Protein AF-X1U8Y4-F1 (afdb_monomer)

Organism: NCBI:txid412755

Foldseek 3Di:
DDDDDDDPPPDCLQDPPPHPNDVDPVVCVCVVVVVVVVVD

Secondary structure (DSSP, 8-state):
--------S-SHHHHSTTSTT---TTGGGGHHHHHHHHT-

Structure (mmCIF, N/CA/C/O backbone):
data_AF-X1U8Y4-F1
#
_entry.id   AF-X1U8Y4-F1
#
loop_
_atom_site.group_PDB
_atom_site.id
_atom_site.type_symbol
_atom_site.label_atom_id
_atom_site.label_alt_id
_atom_site.label_comp_id
_atom_site.label_asym_id
_atom_site.label_entity_id
_atom_site.label_seq_id
_atom_site.pdbx_PDB_ins_code
_atom_site.Cartn_x
_atom_site.Cartn_y
_atom_site.Cartn_z
_atom_site.occupancy
_atom_site.B_iso_or_equiv
_atom_site.auth_seq_id
_atom_site.auth_comp_id
_atom_site.auth_asym_id
_atom_site.auth_atom_id
_atom_site.pdbx_PDB_model_num
ATOM 1 N N . MET A 1 1 ? -14.374 -3.632 24.271 1.00 84.56 1 MET A N 1
ATOM 2 C CA . MET A 1 1 ? -13.266 -4.301 23.553 1.00 84.56 1 MET A CA 1
ATOM 3 C C . MET A 1 1 ? -12.661 -3.263 22.627 1.00 84.56 1 MET A C 1
ATOM 5 O O . MET A 1 1 ? -13.437 -2.527 22.032 1.00 84.56 1 MET A O 1
ATOM 9 N N . ALA A 1 2 ? -11.338 -3.127 22.577 1.00 90.56 2 ALA A N 1
ATOM 10 C CA . ALA A 1 2 ? -10.697 -2.176 21.669 1.00 90.56 2 ALA A CA 1
ATOM 11 C C . ALA A 1 2 ? -10.547 -2.804 20.276 1.00 90.56 2 ALA A C 1
ATOM 13 O O . ALA A 1 2 ? -10.231 -3.989 20.177 1.00 90.56 2 ALA A O 1
ATOM 14 N N . ASN A 1 3 ? -10.769 -2.013 19.226 1.00 93.31 3 ASN A N 1
ATOM 15 C CA . ASN A 1 3 ? -10.511 -2.417 17.846 1.00 93.31 3 ASN A CA 1
ATOM 16 C C . ASN A 1 3 ? -9.080 -2.023 17.459 1.00 93.31 3 ASN A C 1
ATOM 18 O O . ASN A 1 3 ? -8.569 -1.007 17.927 1.00 93.31 3 ASN A O 1
ATOM 22 N N . VAL A 1 4 ? -8.444 -2.819 16.601 1.00 95.75 4 VAL A N 1
ATOM 23 C CA . VAL A 1 4 ? -7.102 -2.553 16.064 1.00 95.75 4 VAL A CA 1
ATOM 24 C C . VAL A 1 4 ? -7.153 -2.676 14.547 1.00 95.75 4 VAL A C 1
ATOM 26 O O . VAL A 1 4 ? -7.729 -3.629 14.024 1.00 95.75 4 VAL A O 1
ATOM 29 N N . VAL A 1 5 ? -6.523 -1.731 13.850 1.00 95.81 5 VAL A N 1
ATOM 30 C CA . VAL A 1 5 ? -6.330 -1.763 12.395 1.00 95.81 5 VAL A CA 1
ATOM 31 C C . VAL A 1 5 ? -4.851 -2.003 12.107 1.00 95.81 5 VAL A C 1
ATOM 33 O O . VAL A 1 5 ? -3.990 -1.320 12.657 1.00 95.81 5 VAL A O 1
ATOM 36 N N . LEU A 1 6 ? -4.551 -2.974 11.243 1.00 96.94 6 LEU A N 1
ATOM 37 C CA . LEU A 1 6 ? -3.194 -3.264 10.778 1.00 96.94 6 LEU A CA 1
ATOM 38 C C . LEU A 1 6 ? -3.080 -2.895 9.297 1.00 96.94 6 LEU A C 1
ATOM 40 O O . LEU A 1 6 ? -3.692 -3.539 8.448 1.00 96.94 6 LEU A O 1
ATOM 44 N N . ALA A 1 7 ? -2.284 -1.872 8.987 1.00 96.62 7 ALA A N 1
ATOM 45 C CA . ALA A 1 7 ? -1.908 -1.544 7.615 1.00 96.62 7 ALA A CA 1
ATOM 46 C C . ALA A 1 7 ? -0.607 -2.278 7.262 1.00 96.62 7 ALA A C 1
ATOM 48 O O . ALA A 1 7 ? 0.437 -2.016 7.858 1.00 96.62 7 ALA A O 1
ATOM 49 N N . VAL A 1 8 ? -0.670 -3.206 6.305 1.00 97.44 8 VAL A N 1
ATOM 50 C CA . VAL A 1 8 ? 0.465 -4.052 5.904 1.00 97.44 8 VAL A CA 1
ATOM 51 C C . VAL A 1 8 ? 0.885 -3.696 4.484 1.00 97.44 8 VAL A C 1
ATOM 53 O O . VAL A 1 8 ? 0.039 -3.574 3.601 1.00 97.44 8 VAL A O 1
ATOM 56 N N . ASP A 1 9 ? 2.191 -3.511 4.279 1.00 96.50 9 ASP A N 1
ATOM 57 C CA . ASP A 1 9 ? 2.824 -3.367 2.961 1.00 96.50 9 A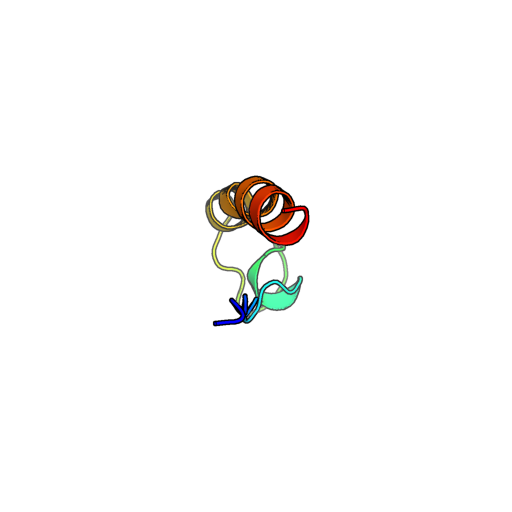SP A CA 1
ATOM 58 C C . ASP A 1 9 ? 2.273 -2.244 2.061 1.00 96.50 9 ASP A C 1
ATOM 60 O O . ASP A 1 9 ? 2.458 -2.230 0.844 1.00 96.50 9 ASP A O 1
ATOM 64 N N . MET A 1 10 ? 1.680 -1.210 2.662 1.00 96.94 10 MET A N 1
ATOM 65 C CA . MET A 1 10 ? 1.280 0.019 1.968 1.00 96.94 10 MET A CA 1
ATOM 66 C C . MET A 1 10 ? 2.464 0.970 1.744 1.00 96.94 10 MET A C 1
ATOM 68 O O . MET A 1 10 ? 2.449 2.132 2.149 1.00 96.94 10 MET A O 1
ATOM 72 N N . VAL A 1 11 ? 3.513 0.468 1.096 1.00 97.50 11 VAL A N 1
ATOM 73 C CA . VAL A 1 11 ? 4.754 1.200 0.809 1.00 97.50 11 VAL A CA 1
ATOM 74 C C . VAL A 1 11 ? 4.948 1.406 -0.693 1.00 97.50 11 VAL A C 1
ATOM 76 O O . VAL A 1 11 ? 4.399 0.679 -1.522 1.00 97.50 11 VAL A O 1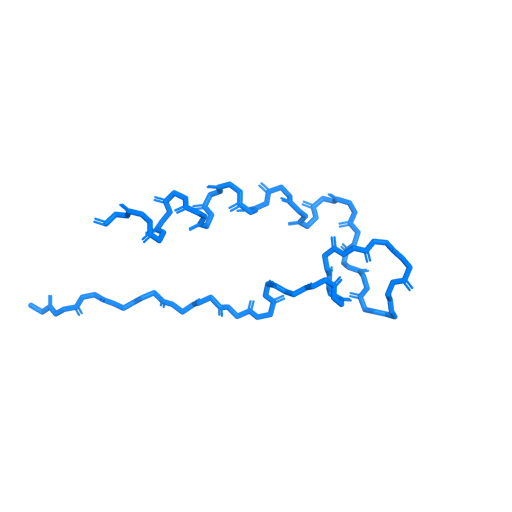
ATOM 79 N N . ARG A 1 12 ? 5.785 2.385 -1.063 1.00 97.69 12 ARG A N 1
ATOM 80 C CA . ARG A 1 12 ? 6.094 2.724 -2.468 1.00 97.69 12 ARG A CA 1
ATOM 81 C C . ARG A 1 12 ? 6.573 1.508 -3.271 1.00 97.69 12 ARG A C 1
ATOM 83 O O . ARG A 1 12 ? 6.159 1.343 -4.409 1.00 97.69 12 ARG A O 1
ATOM 90 N N . GLY A 1 13 ? 7.337 0.611 -2.638 1.00 98.31 13 GLY A N 1
ATOM 91 C CA . GLY A 1 13 ? 7.847 -0.621 -3.250 1.00 98.31 13 GLY A CA 1
ATOM 92 C C . GLY A 1 13 ? 6.782 -1.518 -3.897 1.00 98.31 13 GLY A C 1
ATOM 93 O O . GLY A 1 13 ? 7.076 -2.173 -4.894 1.00 98.31 13 GLY A O 1
ATOM 94 N N . PHE A 1 14 ? 5.554 -1.505 -3.369 1.00 98.38 14 PHE A N 1
ATOM 95 C CA . PHE A 1 14 ? 4.417 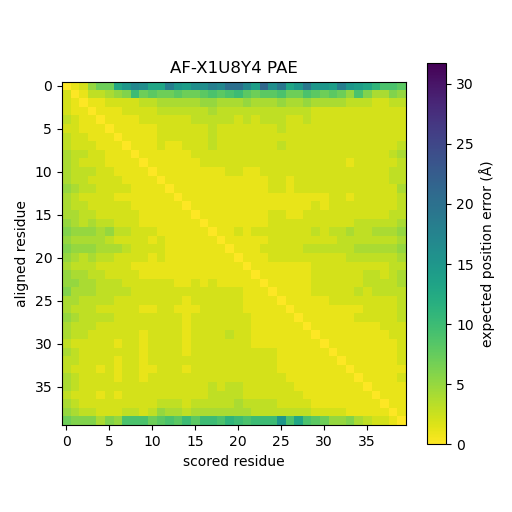-2.254 -3.913 1.00 98.38 14 PHE A CA 1
ATOM 96 C C . PHE A 1 14 ? 3.434 -1.373 -4.700 1.00 98.38 14 PHE A C 1
A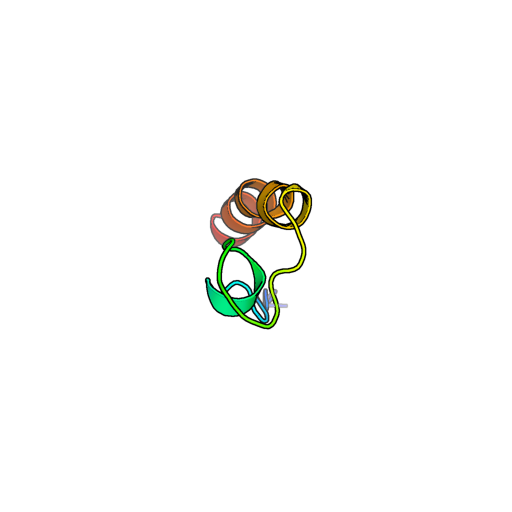TOM 98 O O . PHE A 1 14 ? 2.684 -1.872 -5.539 1.00 98.38 14 PHE A O 1
ATOM 105 N N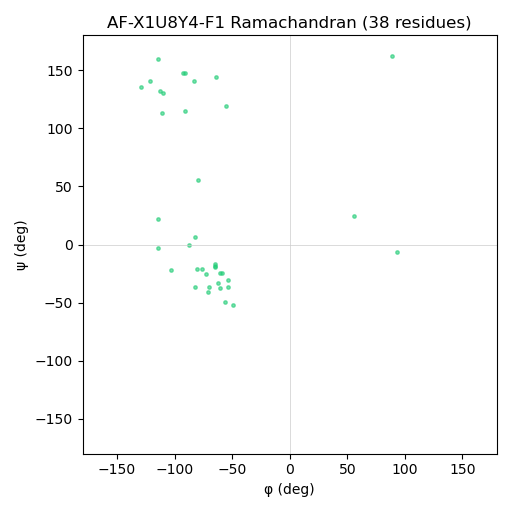 . LEU A 1 15 ? 3.424 -0.058 -4.453 1.00 98.06 15 LEU A N 1
ATOM 106 C CA . LEU A 1 15 ? 2.365 0.849 -4.913 1.00 98.06 15 LEU A CA 1
ATOM 107 C C . LEU A 1 15 ? 2.809 1.903 -5.932 1.00 98.06 15 LEU A C 1
ATOM 109 O O . LEU A 1 15 ? 1.965 2.673 -6.394 1.00 98.06 15 LEU A O 1
ATOM 113 N N . GLU A 1 16 ? 4.089 1.986 -6.282 1.00 98.06 16 GLU A N 1
ATOM 114 C CA . GLU A 1 16 ? 4.601 2.919 -7.288 1.00 98.06 16 GLU A CA 1
ATOM 115 C C . GLU A 1 16 ? 5.291 2.195 -8.438 1.00 98.06 16 GLU A C 1
ATOM 117 O O . GLU A 1 16 ? 5.999 1.207 -8.252 1.00 98.06 16 GLU A O 1
ATOM 122 N N . GLU A 1 17 ? 5.067 2.706 -9.645 1.00 97.75 17 GLU A N 1
ATOM 123 C CA . GLU A 1 17 ? 5.729 2.215 -10.845 1.00 97.75 17 GLU A CA 1
ATOM 124 C C . GLU A 1 17 ? 7.243 2.453 -10.759 1.00 97.75 17 GLU A C 1
ATOM 126 O O . GLU A 1 17 ? 7.697 3.449 -10.197 1.00 97.75 17 GLU A O 1
ATOM 131 N N . GLY A 1 18 ? 8.031 1.519 -11.296 1.00 97.50 18 GLY A N 1
ATOM 132 C CA . GLY A 1 18 ? 9.495 1.562 -11.231 1.00 97.50 18 GLY A CA 1
ATOM 133 C C . GLY A 1 18 ? 10.112 0.797 -10.054 1.00 97.50 18 GLY A C 1
ATOM 134 O O . GLY A 1 18 ? 11.330 0.630 -10.029 1.00 97.50 18 GLY A O 1
ATOM 135 N N . TYR A 1 19 ? 9.310 0.276 -9.119 1.00 98.31 19 TYR A N 1
ATOM 136 C CA . TYR A 1 19 ? 9.795 -0.617 -8.062 1.00 98.31 19 TYR A CA 1
ATOM 137 C C . TYR A 1 19 ? 9.675 -2.107 -8.445 1.00 98.31 19 TYR A C 1
ATOM 139 O O . TYR A 1 19 ? 8.716 -2.481 -9.124 1.00 98.31 19 TYR A O 1
ATOM 147 N N . PRO A 1 20 ? 10.593 -2.986 -7.979 1.00 98.00 20 PRO A N 1
ATOM 148 C CA . PRO A 1 20 ? 10.635 -4.398 -8.385 1.00 98.00 20 PRO A CA 1
ATOM 149 C C . PRO A 1 20 ? 9.369 -5.214 -8.094 1.00 98.00 20 PRO A C 1
ATOM 151 O O . PRO A 1 20 ? 9.136 -6.222 -8.753 1.00 98.00 20 PRO A O 1
ATOM 154 N N . LEU A 1 21 ? 8.566 -4.801 -7.109 1.00 98.19 21 LEU A N 1
ATOM 155 C CA . LEU A 1 21 ? 7.364 -5.513 -6.667 1.00 98.19 21 LEU A CA 1
ATOM 156 C C . LEU A 1 21 ? 6.077 -4.719 -6.936 1.00 98.19 21 LEU A C 1
ATOM 158 O O . LEU A 1 21 ? 5.056 -4.954 -6.295 1.00 98.19 21 LEU A O 1
ATOM 162 N N . TYR A 1 22 ? 6.107 -3.778 -7.880 1.00 98.38 22 TYR A N 1
ATOM 163 C CA . TYR A 1 22 ? 4.948 -2.956 -8.209 1.00 98.38 22 TYR A CA 1
ATOM 164 C C . TYR A 1 22 ? 3.718 -3.803 -8.584 1.00 98.38 22 TYR A C 1
ATOM 166 O O . TYR A 1 22 ? 3.715 -4.527 -9.579 1.00 98.38 22 TYR A O 1
ATOM 174 N N . CYS A 1 23 ? 2.634 -3.663 -7.818 1.00 98.06 23 CYS A N 1
ATOM 175 C CA . CYS A 1 23 ? 1.400 -4.440 -7.982 1.00 98.06 23 CYS A CA 1
ATOM 176 C C . CYS A 1 23 ? 0.457 -3.900 -9.078 1.00 98.06 23 CYS A C 1
ATOM 178 O O . CYS A 1 23 ? -0.672 -4.375 -9.229 1.00 98.06 23 CYS A O 1
ATOM 180 N N . GLY A 1 24 ? 0.892 -2.897 -9.842 1.00 98.06 24 GLY A N 1
ATOM 181 C CA . GLY A 1 24 ? 0.126 -2.289 -10.926 1.00 98.06 24 GLY A CA 1
ATOM 182 C C . GLY A 1 24 ? -0.767 -1.122 -10.493 1.00 98.06 24 GLY A C 1
ATOM 183 O O . GLY A 1 24 ? -1.134 -0.957 -9.328 1.00 98.06 24 GLY A O 1
ATOM 184 N N . ALA A 1 25 ? -1.181 -0.311 -11.471 1.00 96.88 25 ALA A N 1
ATOM 185 C CA . ALA A 1 25 ? -1.843 0.979 -11.232 1.00 96.88 25 ALA A CA 1
ATOM 186 C C . ALA A 1 25 ? -3.164 0.876 -10.452 1.00 96.88 25 ALA A C 1
ATOM 188 O O . ALA A 1 25 ? -3.593 1.826 -9.797 1.00 96.88 25 ALA A O 1
ATOM 189 N N . ARG A 1 26 ? -3.828 -0.286 -10.504 1.00 97.75 26 ARG A N 1
ATOM 190 C CA . ARG A 1 26 ? -5.077 -0.521 -9.769 1.00 97.75 26 ARG A CA 1
ATOM 191 C C . ARG A 1 26 ? -4.857 -0.669 -8.262 1.00 97.75 26 ARG A C 1
ATOM 193 O O . ARG A 1 26 ? -5.780 -0.344 -7.523 1.00 97.75 26 ARG A O 1
ATOM 200 N N . ALA A 1 27 ? -3.670 -1.084 -7.808 1.00 97.44 27 ALA A N 1
ATOM 201 C CA . ALA A 1 27 ? -3.381 -1.298 -6.388 1.00 97.44 27 ALA A CA 1
ATOM 202 C C . ALA A 1 27 ? -3.551 -0.011 -5.564 1.00 97.44 27 ALA A C 1
ATOM 204 O O . ALA A 1 27 ? -4.119 -0.033 -4.478 1.00 97.44 27 ALA A O 1
ATOM 205 N N . ARG A 1 28 ? -3.180 1.146 -6.126 1.00 97.25 28 ARG A N 1
ATOM 206 C CA . ARG A 1 28 ? -3.312 2.453 -5.459 1.00 97.25 28 ARG A CA 1
ATOM 207 C C . ARG A 1 28 ? -4.756 2.884 -5.189 1.00 97.25 28 ARG A C 1
ATOM 209 O O . ARG A 1 28 ? -4.972 3.776 -4.376 1.00 97.25 28 ARG A O 1
ATOM 216 N N . ARG A 1 29 ? -5.752 2.266 -5.836 1.00 97.81 29 ARG A N 1
ATOM 217 C CA . ARG A 1 29 ? -7.170 2.634 -5.662 1.00 97.81 29 ARG A CA 1
ATOM 218 C C . ARG A 1 29 ? -7.687 2.367 -4.246 1.00 97.81 29 ARG A C 1
ATOM 220 O O . ARG A 1 29 ? -8.694 2.954 -3.873 1.00 97.81 29 ARG A O 1
ATOM 227 N N . ILE A 1 30 ? -7.016 1.510 -3.471 1.00 97.44 30 ILE A N 1
ATOM 228 C CA . ILE A 1 30 ? -7.416 1.189 -2.093 1.00 97.44 30 ILE A CA 1
ATOM 229 C C . ILE A 1 30 ? -6.967 2.240 -1.069 1.00 97.44 30 ILE A C 1
ATOM 231 O O . ILE A 1 30 ? -7.559 2.324 0.001 1.00 97.44 30 ILE A O 1
ATOM 235 N N . ILE A 1 31 ? -5.958 3.059 -1.394 1.00 97.56 31 ILE A N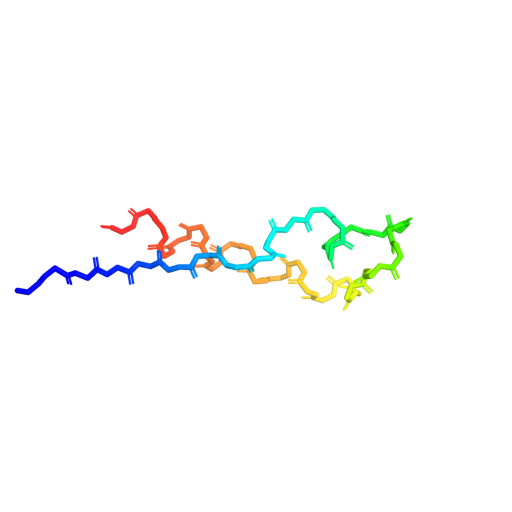 1
ATOM 236 C CA . ILE A 1 31 ? -5.374 4.061 -0.487 1.00 97.56 31 ILE A CA 1
ATOM 237 C C . ILE A 1 31 ? -6.437 4.949 0.183 1.00 97.56 31 ILE A C 1
ATOM 239 O O . ILE A 1 31 ? -6.437 4.988 1.413 1.00 97.56 31 ILE A O 1
ATOM 243 N N . PRO A 1 32 ? -7.375 5.594 -0.545 1.00 98.19 32 PRO A N 1
ATOM 244 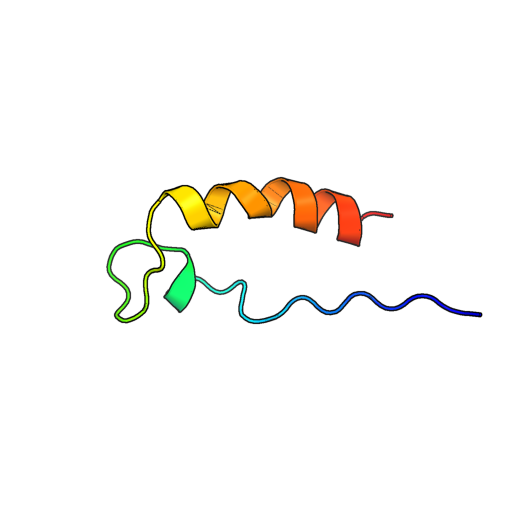C CA . PRO A 1 32 ? -8.379 6.445 0.098 1.00 98.19 32 PRO A CA 1
ATOM 245 C C . PRO A 1 32 ? -9.293 5.681 1.066 1.00 98.19 32 PRO A C 1
ATOM 247 O O . PRO A 1 32 ? -9.681 6.224 2.095 1.00 98.19 32 PRO A O 1
ATOM 250 N N . ASN A 1 33 ? -9.597 4.408 0.792 1.00 98.00 33 ASN A N 1
ATOM 251 C CA . ASN A 1 33 ? -10.420 3.596 1.692 1.00 98.00 33 ASN A CA 1
ATOM 252 C C . ASN A 1 33 ? -9.670 3.252 2.986 1.00 98.00 33 ASN A C 1
ATOM 254 O O . ASN A 1 33 ? -10.279 3.220 4.050 1.00 98.00 33 ASN A O 1
ATOM 258 N N . VAL A 1 34 ? -8.356 3.007 2.908 1.00 97.50 34 VAL A N 1
ATOM 259 C CA . VAL A 1 34 ? -7.540 2.758 4.106 1.00 97.50 34 VAL A CA 1
ATOM 260 C C . VAL A 1 34 ? -7.367 4.034 4.921 1.00 97.50 34 VAL A C 1
ATOM 262 O O . VAL A 1 34 ? -7.493 3.978 6.138 1.00 97.50 34 VAL A O 1
ATOM 265 N N . GLN A 1 35 ? -7.150 5.185 4.276 1.00 97.38 35 GLN A N 1
ATOM 266 C CA . GLN A 1 35 ? -7.119 6.479 4.970 1.00 97.38 35 GLN A CA 1
ATOM 267 C C . GLN A 1 35 ? -8.425 6.720 5.736 1.00 97.38 35 GLN A C 1
ATOM 269 O O . GLN A 1 35 ? -8.390 6.939 6.941 1.00 97.38 35 GLN A O 1
ATOM 274 N N . GLY A 1 36 ? -9.573 6.534 5.076 1.00 97.75 36 GLY A N 1
ATOM 275 C CA . GLY A 1 36 ? -10.879 6.669 5.724 1.00 97.75 36 GLY A CA 1
ATOM 276 C C . GLY A 1 36 ? -11.168 5.633 6.818 1.00 97.75 36 GLY A C 1
ATOM 277 O O . GLY A 1 36 ? -12.060 5.856 7.628 1.00 97.75 36 GLY A O 1
ATOM 278 N N . LEU A 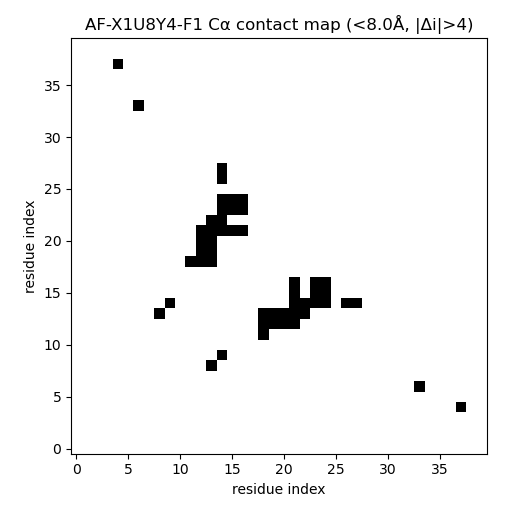1 37 ? -10.450 4.504 6.863 1.00 96.81 37 LEU A N 1
ATOM 279 C CA . LEU A 1 37 ? -10.530 3.541 7.967 1.00 96.81 37 LEU A CA 1
ATOM 280 C C . LEU A 1 37 ? -9.651 3.954 9.156 1.00 96.81 37 LEU A C 1
ATOM 282 O O . LEU A 1 37 ? -10.031 3.719 10.296 1.00 96.81 37 LEU A O 1
ATOM 286 N N . LEU A 1 38 ? -8.479 4.539 8.897 1.00 96.06 38 LEU A N 1
ATOM 287 C CA . LEU A 1 38 ? -7.533 4.966 9.935 1.00 96.06 38 LEU A CA 1
ATOM 288 C C . LEU A 1 38 ? -7.953 6.264 10.640 1.00 96.06 38 LEU A C 1
ATOM 290 O O . LEU A 1 38 ? -7.475 6.534 11.736 1.00 96.06 38 LEU A O 1
ATOM 294 N N . GLU A 1 39 ? -8.811 7.063 10.006 1.00 95.69 39 GLU A N 1
ATOM 295 C CA . GLU A 1 39 ? -9.340 8.324 10.543 1.00 95.69 39 GLU A CA 1
ATOM 296 C C . GLU A 1 39 ? -10.620 8.154 11.395 1.00 95.69 39 GLU A C 1
ATOM 298 O O . GLU A 1 39 ? -11.151 9.151 11.885 1.00 95.69 39 GLU A O 1
ATOM 303 N N . GLN A 1 40 ? -11.120 6.921 11.565 1.00 84.50 40 GLN A N 1
ATOM 304 C CA . GLN A 1 40 ? -12.275 6.583 12.422 1.00 84.50 40 GLN A CA 1
ATOM 305 C C . GLN A 1 40 ? -11.890 6.481 13.898 1.00 84.50 40 GLN A C 1
ATOM 307 O O . GLN A 1 40 ? -12.728 6.891 14.735 1.00 84.50 40 GLN A O 1
#

Solvent-accessible surface area (backbone atoms only — not comparable to full-atom values): 2743 Å² total; 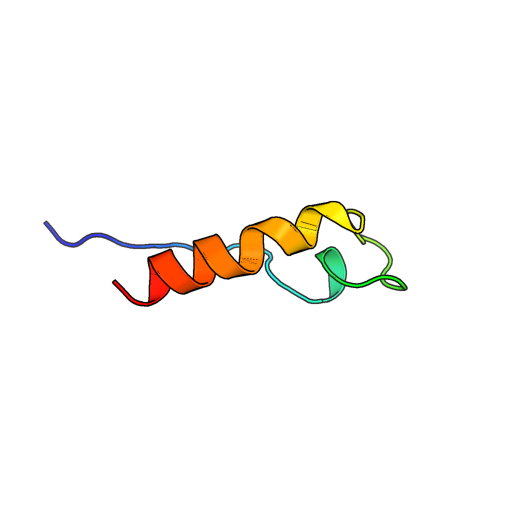per-residue (Å²): 134,88,87,84,87,86,88,74,81,88,41,60,53,36,58,33,90,92,34,98,57,41,64,50,84,72,56,52,68,50,50,66,60,50,51,63,59,75,73,109

pLDDT: mean 96.52, std 3.1, range [84.5, 98.38]

Radius of gyration: 12.21 Å; Cα contacts (8 Å, |Δi|>4): 26; chains: 1; bounding box: 24×14×35 Å

Sequence (40 aa):
MANVVLAVDMVRGFLEEGYPLYCGARARRIIPNVQGLLEQ

InterPro domains:
  IPR036380 Isochorismatase-like superfamily [G3DSA:3.40.50.850] (1-40)

Mean predicted aligned error: 2.47 Å